Protein AF-A0A2P5E7C0-F1 (afdb_monomer)

Solvent-accessible surface area (backbone atoms only — not comparable to full-atom values): 8428 Å² total; per-residue (Å²): 134,86,78,78,78,49,73,66,59,51,52,53,49,51,47,48,51,51,52,52,53,51,37,52,49,33,32,77,76,66,75,42,71,74,56,67,69,60,51,52,50,51,39,52,51,52,52,52,53,48,54,63,50,55,72,75,63,79,74,83,85,84,78,90,85,71,51,59,50,78,34,71,38,77,42,59,52,96,88,65,50,78,77,44,77,50,75,46,82,44,81,46,86,72,57,71,68,55,52,56,48,46,31,52,53,53,42,51,49,51,28,58,78,67,73,47,89,81,93,78,86,89,78,94,51,65,70,50,54,53,55,72,72,50,132

pLDDT: mean 78.28, std 13.16, range [39.38, 96.12]

Sequence (135 aa):
MKSKISKKDFELWCVVLWFIWRNRNLFVHKGKCKDLQVLLKDAALWWYEYEMQQSKLAVAPKTRGAYHYGIGIIIRDDIGMI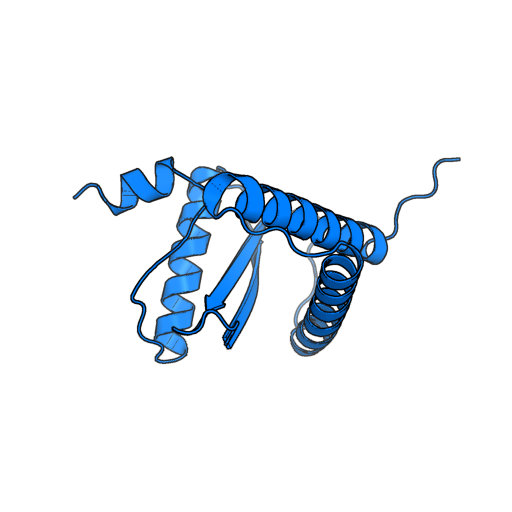VVAATRKVLGNFDVFLAEYFAIREGLQLCVDLNIGVSCVETDSSNVVDTIRSP

Structure (mmCIF, N/CA/C/O backbone):
data_AF-A0A2P5E7C0-F1
#
_entry.id   AF-A0A2P5E7C0-F1
#
loop_
_atom_site.group_PDB
_atom_site.id
_atom_site.type_symbol
_atom_site.label_atom_id
_atom_site.label_alt_id
_atom_site.label_comp_id
_atom_site.label_asym_id
_atom_site.label_entity_id
_atom_site.label_seq_id
_atom_site.pdbx_PDB_ins_code
_atom_site.Cartn_x
_atom_site.Cartn_y
_atom_site.Cartn_z
_atom_site.occupancy
_atom_site.B_iso_or_equiv
_atom_site.auth_seq_id
_atom_site.auth_comp_id
_atom_site.auth_asym_id
_atom_site.auth_atom_id
_atom_site.pdbx_PDB_model_num
ATOM 1 N N . MET A 1 1 ? 21.795 14.497 -25.654 1.00 39.38 1 MET A N 1
ATOM 2 C CA . MET A 1 1 ? 20.948 15.259 -24.711 1.00 39.38 1 MET A CA 1
ATOM 3 C C . MET A 1 1 ? 19.872 14.307 -24.191 1.00 39.38 1 MET A C 1
ATOM 5 O O . MET A 1 1 ? 18.993 13.951 -24.959 1.00 39.38 1 MET A O 1
ATOM 9 N N . LYS A 1 2 ? 19.993 13.764 -22.968 1.00 50.78 2 LYS A N 1
ATOM 10 C CA . LYS A 1 2 ? 18.955 12.871 -22.416 1.00 50.78 2 LYS A CA 1
ATOM 11 C C . LYS A 1 2 ? 17.802 13.751 -21.933 1.00 50.78 2 LYS A C 1
ATOM 13 O O . LYS A 1 2 ? 17.989 14.511 -20.984 1.00 50.78 2 LYS A O 1
ATOM 18 N N . SER A 1 3 ? 16.655 13.709 -22.605 1.00 68.69 3 SER A N 1
ATOM 19 C CA . SER A 1 3 ? 15.452 14.384 -22.117 1.00 68.69 3 SER A CA 1
ATOM 20 C C . SER A 1 3 ? 15.097 13.816 -20.743 1.00 68.69 3 SER A C 1
ATOM 22 O O . SER A 1 3 ? 15.027 12.597 -20.575 1.00 68.69 3 SER A O 1
ATOM 24 N N . LYS A 1 4 ? 14.902 14.682 -19.743 1.00 80.00 4 LYS A N 1
ATOM 25 C CA . LYS A 1 4 ? 14.366 14.247 -18.449 1.00 80.00 4 LYS A CA 1
ATOM 26 C C . LYS A 1 4 ? 12.958 13.704 -18.679 1.00 80.00 4 LYS A C 1
ATOM 28 O O . LYS A 1 4 ? 12.129 14.408 -19.248 1.00 80.00 4 LYS A O 1
ATOM 33 N N . ILE A 1 5 ? 12.715 12.471 -18.239 1.00 79.56 5 ILE A N 1
ATOM 34 C CA . ILE A 1 5 ? 11.375 11.882 -18.214 1.00 79.56 5 ILE A CA 1
ATOM 35 C C . ILE A 1 5 ? 10.453 12.786 -17.387 1.00 79.56 5 ILE A C 1
ATOM 37 O O . ILE A 1 5 ? 10.861 13.291 -16.333 1.00 79.56 5 ILE A O 1
ATOM 41 N N . SER A 1 6 ? 9.244 13.060 -17.882 1.00 82.31 6 SER A N 1
ATOM 42 C CA . SER A 1 6 ? 8.300 13.877 -17.124 1.00 82.31 6 SER A CA 1
ATOM 43 C C . SER A 1 6 ? 7.821 13.105 -15.891 1.00 82.31 6 SER A C 1
ATOM 45 O O . SER A 1 6 ? 7.845 11.875 -15.860 1.00 82.31 6 SER A O 1
ATOM 47 N N . LYS A 1 7 ? 7.377 13.824 -14.854 1.00 70.06 7 LYS A N 1
ATOM 48 C CA . LYS A 1 7 ? 6.828 13.197 -13.642 1.00 70.06 7 LYS A CA 1
ATOM 49 C C . LYS A 1 7 ? 5.665 12.258 -13.986 1.00 70.06 7 LYS A C 1
ATOM 51 O O . LYS A 1 7 ? 5.629 11.151 -13.473 1.00 70.06 7 LYS A O 1
ATOM 56 N N . LYS A 1 8 ? 4.772 12.688 -14.885 1.00 72.56 8 LYS A N 1
ATOM 57 C CA . LYS A 1 8 ? 3.620 11.890 -15.324 1.00 72.56 8 LYS A CA 1
ATOM 58 C C . LYS A 1 8 ? 4.060 10.618 -16.041 1.00 72.56 8 LYS A C 1
ATOM 60 O O . LYS A 1 8 ? 3.563 9.549 -15.719 1.00 72.56 8 LYS A O 1
ATOM 65 N N . ASP A 1 9 ? 5.030 10.725 -16.946 1.00 77.00 9 ASP A N 1
ATOM 66 C CA . ASP A 1 9 ? 5.534 9.558 -17.675 1.00 77.00 9 ASP A CA 1
ATOM 67 C C . ASP A 1 9 ? 6.214 8.572 -16.724 1.00 77.00 9 ASP A C 1
ATOM 69 O O . ASP A 1 9 ? 5.989 7.372 -16.819 1.00 77.00 9 ASP A O 1
ATOM 73 N N . PHE A 1 10 ? 7.014 9.068 -15.776 1.00 76.00 10 PHE A N 1
ATOM 74 C CA . PHE A 1 10 ? 7.659 8.226 -14.770 1.00 76.00 10 PHE A CA 1
ATOM 75 C C . PHE A 1 10 ? 6.640 7.508 -13.878 1.00 76.00 10 PHE A C 1
ATOM 77 O O . PHE A 1 10 ? 6.773 6.316 -13.622 1.00 76.00 10 PHE A O 1
ATOM 84 N N . GLU A 1 11 ? 5.609 8.217 -13.423 1.00 73.38 11 GLU A N 1
ATOM 85 C CA . GLU A 1 11 ? 4.570 7.634 -12.580 1.00 73.38 11 GLU A CA 1
ATOM 86 C C . GLU A 1 11 ? 3.724 6.604 -13.354 1.00 73.38 11 GLU A C 1
ATOM 88 O O . GLU A 1 11 ? 3.488 5.511 -12.838 1.00 73.38 11 GLU A O 1
ATOM 93 N N . LEU A 1 12 ? 3.377 6.878 -14.619 1.00 73.94 12 LEU A N 1
ATOM 94 C CA . LEU A 1 12 ? 2.742 5.905 -15.516 1.00 73.94 12 LEU A CA 1
ATOM 95 C C . LEU A 1 12 ? 3.618 4.654 -15.698 1.00 73.94 12 LEU A C 1
ATOM 97 O O . LEU A 1 12 ? 3.123 3.531 -15.613 1.00 73.94 12 LEU A O 1
ATOM 101 N N . TRP A 1 13 ? 4.927 4.836 -15.887 1.00 77.25 13 TRP A N 1
ATOM 102 C CA . TRP A 1 13 ? 5.891 3.738 -15.972 1.00 77.25 13 TRP A CA 1
ATOM 103 C C . TRP A 1 13 ? 5.896 2.863 -14.715 1.00 77.25 13 TRP A C 1
ATOM 105 O O . TRP A 1 13 ? 5.868 1.638 -14.828 1.00 77.25 13 TRP A O 1
ATOM 115 N N . CYS A 1 14 ? 5.885 3.463 -13.523 1.00 72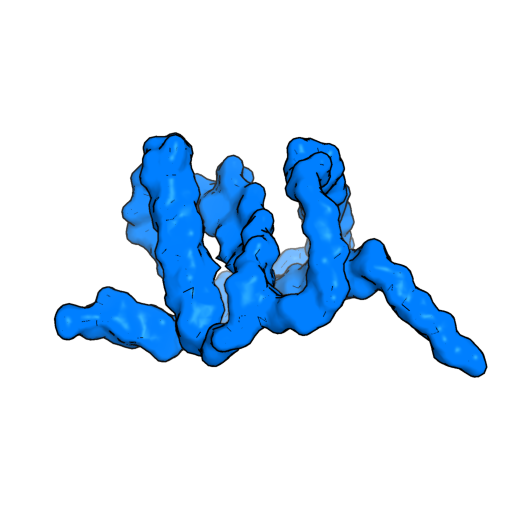.25 14 CYS A N 1
ATOM 116 C CA . CYS A 1 14 ? 5.814 2.724 -12.261 1.00 72.25 14 CYS A CA 1
ATOM 117 C C . CYS A 1 14 ? 4.526 1.896 -12.146 1.00 72.25 14 CYS A C 1
ATOM 119 O O . CYS A 1 14 ? 4.585 0.732 -11.748 1.00 72.25 14 CYS A O 1
ATOM 121 N N . VAL A 1 15 ? 3.376 2.457 -12.541 1.00 73.81 15 VAL A N 1
ATOM 122 C CA . VAL A 1 15 ? 2.092 1.735 -12.541 1.00 73.81 15 VAL A CA 1
ATOM 123 C C . VAL A 1 15 ? 2.146 0.540 -13.494 1.00 73.81 15 VAL A C 1
ATOM 125 O O . VAL A 1 15 ? 1.799 -0.575 -13.103 1.00 73.81 15 VAL A O 1
ATOM 128 N N . VAL A 1 16 ? 2.648 0.726 -14.717 1.00 77.12 16 VAL A N 1
ATOM 129 C CA . VAL A 1 16 ? 2.783 -0.363 -15.699 1.00 77.12 16 VAL A CA 1
ATOM 130 C C . VAL A 1 16 ? 3.703 -1.474 -15.178 1.00 77.12 16 VAL A C 1
ATOM 132 O O . VAL A 1 16 ? 3.342 -2.650 -15.247 1.00 77.12 16 VAL A O 1
ATOM 135 N N . LEU A 1 17 ? 4.858 -1.125 -14.600 1.00 76.94 17 LEU A N 1
ATOM 136 C CA . LEU A 1 17 ? 5.793 -2.098 -14.020 1.00 76.94 17 LEU A CA 1
ATOM 137 C C . LEU A 1 17 ? 5.164 -2.890 -12.867 1.00 76.94 17 LEU A C 1
ATOM 139 O O . LEU A 1 17 ? 5.327 -4.111 -12.800 1.00 76.94 17 LEU A O 1
ATOM 143 N N . TRP A 1 18 ? 4.400 -2.225 -12.000 1.00 76.69 18 TRP A N 1
ATOM 144 C CA . TRP A 1 18 ? 3.678 -2.888 -10.918 1.00 76.69 18 TRP A CA 1
ATOM 145 C C . TRP A 1 18 ? 2.632 -3.877 -11.448 1.00 76.69 18 TRP A C 1
ATOM 147 O O . TRP A 1 18 ? 2.550 -5.009 -10.968 1.00 76.69 18 TRP A O 1
ATOM 157 N N . PHE A 1 19 ? 1.871 -3.506 -12.482 1.00 77.25 19 PHE A N 1
ATOM 158 C CA . PHE A 1 19 ? 0.892 -4.403 -13.101 1.00 77.25 19 PHE A CA 1
ATOM 159 C C . PHE A 1 19 ? 1.549 -5.619 -13.769 1.00 77.25 19 PHE A C 1
ATOM 161 O O . PHE A 1 19 ? 1.033 -6.732 -13.641 1.00 77.25 19 PHE A O 1
ATOM 168 N N . ILE A 1 20 ? 2.702 -5.439 -14.423 1.00 78.06 20 ILE A N 1
ATOM 169 C CA . ILE A 1 20 ? 3.498 -6.542 -14.985 1.00 78.06 20 ILE A CA 1
ATOM 170 C C . ILE A 1 20 ? 3.936 -7.501 -13.874 1.00 78.06 20 ILE A C 1
ATOM 172 O O . ILE A 1 20 ? 3.715 -8.710 -13.975 1.00 78.06 20 ILE A O 1
ATOM 176 N N . TRP A 1 21 ? 4.503 -6.969 -12.789 1.00 83.12 21 TRP A N 1
ATOM 177 C CA . TRP A 1 21 ? 4.918 -7.765 -11.634 1.00 83.12 21 TRP A CA 1
ATOM 178 C C . TRP A 1 21 ? 3.739 -8.515 -11.001 1.00 83.12 21 TRP A C 1
ATOM 180 O O . TRP A 1 21 ? 3.820 -9.722 -10.759 1.00 83.12 21 TRP A O 1
ATOM 190 N N . ARG A 1 22 ? 2.600 -7.840 -10.813 1.00 77.12 22 ARG A N 1
ATOM 191 C CA . ARG A 1 22 ? 1.368 -8.442 -10.289 1.00 77.12 22 ARG A CA 1
ATOM 192 C C . ARG A 1 22 ? 0.881 -9.580 -11.178 1.00 77.12 22 ARG A C 1
ATOM 194 O O . ARG A 1 22 ? 0.526 -10.636 -10.661 1.00 77.12 22 ARG A O 1
ATOM 201 N N . ASN A 1 23 ? 0.865 -9.389 -12.496 1.00 80.06 23 ASN A N 1
ATOM 202 C CA . ASN A 1 23 ? 0.432 -10.421 -13.435 1.00 80.06 23 ASN A CA 1
ATOM 203 C C . ASN A 1 23 ? 1.365 -11.636 -13.405 1.00 80.06 23 ASN A C 1
ATOM 205 O O . ASN A 1 23 ? 0.904 -12.774 -13.346 1.00 80.06 23 ASN A O 1
ATOM 209 N N . ARG A 1 24 ? 2.679 -11.394 -13.335 1.00 85.69 24 ARG A N 1
ATOM 210 C CA . ARG A 1 24 ? 3.675 -12.450 -13.136 1.00 85.69 24 ARG A CA 1
ATOM 211 C C . ARG A 1 24 ? 3.423 -13.221 -11.840 1.00 85.69 24 ARG A C 1
ATOM 213 O O . ARG A 1 24 ? 3.473 -14.446 -11.848 1.00 85.69 24 ARG A O 1
ATOM 220 N N . ASN A 1 25 ? 3.118 -12.543 -10.736 1.00 71.94 25 ASN A N 1
ATOM 221 C CA . ASN A 1 25 ? 2.843 -13.213 -9.462 1.00 71.94 25 ASN A CA 1
ATOM 222 C C . ASN A 1 25 ? 1.517 -13.978 -9.458 1.00 71.94 25 ASN A C 1
ATOM 224 O O . ASN A 1 25 ? 1.443 -15.063 -8.884 1.00 71.94 25 ASN A O 1
ATOM 228 N N . LEU A 1 26 ? 0.483 -13.463 -10.127 1.00 76.25 26 LEU A N 1
ATOM 229 C CA . LEU A 1 26 ? -0.767 -14.198 -10.335 1.00 76.25 26 LEU A CA 1
ATOM 230 C C . LEU A 1 26 ? -0.528 -15.487 -11.127 1.00 76.25 26 LEU A C 1
ATOM 232 O O . LEU A 1 26 ? -1.110 -16.521 -10.791 1.00 76.25 26 LEU A O 1
ATOM 236 N N . PHE A 1 27 ? 0.355 -15.448 -12.123 1.00 84.00 27 PHE A N 1
ATOM 237 C CA . PHE A 1 27 ? 0.699 -16.630 -12.901 1.00 84.00 27 PHE A CA 1
ATOM 238 C C . PHE A 1 27 ? 1.457 -17.645 -12.043 1.00 84.00 27 PHE A C 1
ATOM 240 O O . PHE A 1 27 ? 1.029 -18.791 -11.933 1.00 84.00 27 PHE A O 1
ATOM 247 N N . VAL A 1 28 ? 2.522 -17.205 -11.368 1.00 75.31 28 VAL A N 1
ATOM 248 C CA . VAL A 1 28 ? 3.397 -18.080 -10.573 1.00 75.31 28 VAL A CA 1
ATOM 249 C C . VAL A 1 28 ? 2.674 -18.716 -9.385 1.00 75.31 28 VAL A C 1
ATOM 251 O O . VAL A 1 28 ? 2.888 -19.891 -9.110 1.00 75.31 28 VAL A O 1
ATOM 254 N N . HIS A 1 29 ? 1.819 -17.972 -8.682 1.00 69.31 29 HIS A N 1
ATOM 255 C CA . HIS A 1 29 ? 1.233 -18.440 -7.419 1.00 69.31 29 HIS A CA 1
ATOM 256 C C . HIS A 1 29 ? -0.230 -18.874 -7.523 1.00 69.31 29 HIS A C 1
ATOM 258 O O . HIS A 1 29 ? -0.717 -19.576 -6.641 1.00 69.31 29 HIS A O 1
ATOM 264 N N . LYS A 1 30 ? -0.958 -18.439 -8.558 1.00 79.81 30 LYS A N 1
ATOM 265 C CA . LYS A 1 30 ? -2.398 -18.719 -8.706 1.00 79.81 30 LYS A CA 1
ATOM 266 C C . LYS A 1 30 ? -2.758 -19.344 -10.055 1.00 79.81 30 LYS A C 1
ATOM 268 O O . LYS A 1 30 ? -3.941 -19.552 -10.304 1.00 79.81 30 LYS A O 1
ATOM 273 N N . GLY A 1 31 ? -1.780 -19.596 -10.932 1.00 86.44 31 GLY A N 1
ATOM 274 C CA . GLY A 1 31 ? -2.009 -20.131 -12.279 1.00 86.44 31 GLY A CA 1
ATOM 275 C C . GLY A 1 31 ? -2.841 -19.211 -13.182 1.00 86.44 31 GLY A C 1
ATOM 276 O O . GLY A 1 31 ? -3.377 -19.663 -14.189 1.00 86.44 31 GLY A O 1
ATOM 277 N N . LYS A 1 32 ? -2.993 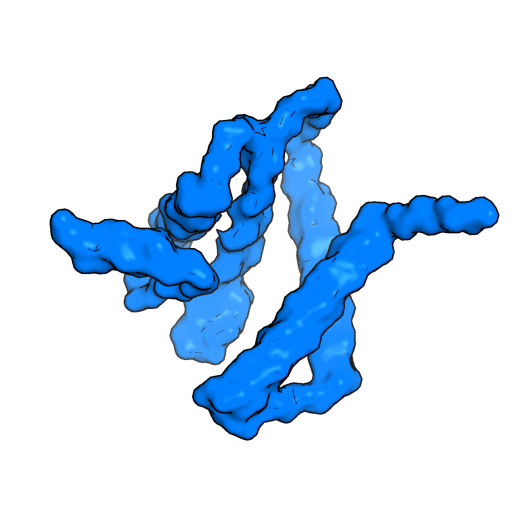-17.928 -12.823 1.00 80.69 32 LYS A N 1
ATOM 278 C CA . LYS A 1 32 ? -3.821 -16.952 -13.549 1.00 80.69 32 LYS A CA 1
ATOM 279 C C . LYS A 1 32 ? -2.928 -15.939 -14.250 1.00 80.69 32 LYS A C 1
ATOM 281 O O . LYS A 1 32 ? -2.159 -15.254 -13.592 1.00 80.69 32 LYS A O 1
ATOM 286 N N . CYS A 1 33 ? -3.070 -15.785 -15.560 1.00 84.62 33 CYS A N 1
ATOM 287 C CA . CYS A 1 33 ? -2.381 -14.751 -16.328 1.00 84.62 33 CYS A CA 1
ATOM 288 C C . CYS A 1 33 ? -3.426 -13.926 -17.075 1.00 84.62 33 CYS A C 1
ATOM 290 O O . CYS A 1 33 ? -4.242 -14.478 -17.812 1.00 84.62 33 CYS A O 1
ATOM 292 N N . LYS A 1 34 ? -3.437 -12.614 -16.849 1.00 83.44 34 LYS A N 1
ATOM 293 C CA . LYS A 1 34 ? -4.248 -11.691 -17.637 1.00 83.44 34 LYS A CA 1
ATOM 294 C C . LYS A 1 34 ? -3.570 -11.420 -18.972 1.00 83.44 34 LYS A C 1
ATOM 296 O O . LYS A 1 34 ? -2.342 -11.337 -19.048 1.00 83.44 34 LYS A O 1
ATOM 301 N N . ASP A 1 35 ? -4.402 -11.217 -19.985 1.00 88.06 35 ASP A N 1
ATOM 302 C CA . ASP A 1 35 ? -3.967 -10.712 -21.278 1.00 88.06 35 ASP A CA 1
ATOM 303 C C . ASP A 1 35 ? -3.315 -9.323 -21.147 1.00 88.06 35 ASP A C 1
ATOM 305 O O . ASP A 1 35 ? -3.712 -8.499 -20.314 1.00 88.06 35 ASP A O 1
ATOM 309 N N . LEU A 1 36 ? -2.306 -9.069 -21.982 1.00 79.19 36 LEU A N 1
ATOM 310 C CA . LEU A 1 36 ? -1.513 -7.844 -21.946 1.00 79.19 36 LEU A CA 1
ATOM 311 C C . LEU A 1 36 ? -2.354 -6.595 -22.243 1.00 79.19 36 LEU A C 1
ATOM 313 O O . LEU A 1 36 ? -2.143 -5.562 -21.612 1.00 79.19 36 LEU A O 1
ATOM 317 N N . GLN A 1 37 ? -3.322 -6.675 -23.160 1.00 83.81 37 GLN A N 1
ATOM 318 C CA . GLN A 1 37 ? -4.182 -5.536 -23.493 1.00 83.81 37 GLN A CA 1
ATOM 319 C C . GLN A 1 37 ? -5.095 -5.186 -22.321 1.00 83.81 37 GLN A C 1
ATOM 321 O O . GLN A 1 37 ? -5.283 -4.012 -22.002 1.00 83.81 37 GLN A O 1
ATOM 326 N N . VAL A 1 38 ? -5.612 -6.205 -21.630 1.00 80.81 38 VAL A N 1
ATOM 327 C CA . VAL A 1 38 ? -6.420 -6.020 -20.416 1.00 80.81 38 VAL A CA 1
ATOM 328 C C . VAL A 1 38 ? -5.583 -5.383 -19.308 1.00 80.81 38 VAL A C 1
ATOM 330 O O . VAL A 1 38 ? -6.040 -4.453 -18.655 1.00 80.81 38 VAL A O 1
ATOM 333 N N . LEU A 1 39 ? -4.336 -5.821 -19.135 1.00 78.50 39 LEU A N 1
ATOM 334 C CA . LEU A 1 39 ? -3.410 -5.267 -18.147 1.00 78.50 39 LEU A CA 1
ATOM 335 C C . LEU A 1 39 ? -3.086 -3.792 -18.410 1.00 78.50 39 LEU A C 1
ATOM 337 O O . LEU A 1 39 ? -3.116 -2.985 -17.484 1.00 78.50 39 LEU A O 1
ATOM 341 N N . LEU A 1 40 ? -2.790 -3.432 -19.661 1.00 78.25 40 LEU A N 1
ATOM 342 C CA . LEU A 1 40 ? -2.494 -2.049 -20.038 1.00 78.25 40 LEU A CA 1
ATOM 343 C C . LEU A 1 40 ? -3.722 -1.147 -19.897 1.00 78.25 40 LEU A C 1
ATOM 345 O O . LEU A 1 40 ? -3.597 -0.006 -19.453 1.00 78.25 40 LEU A O 1
ATOM 349 N N . LYS A 1 41 ? -4.912 -1.667 -20.217 1.00 81.69 41 LYS A N 1
ATOM 350 C CA . LYS A 1 41 ? -6.176 -0.961 -20.003 1.00 81.69 41 LYS A CA 1
ATOM 351 C C . LYS A 1 41 ? -6.451 -0.742 -18.515 1.00 81.69 41 LYS A C 1
ATOM 353 O O . LYS A 1 41 ? -6.789 0.377 -18.137 1.00 81.69 41 LYS A O 1
ATOM 358 N N . ASP A 1 42 ? -6.253 -1.769 -17.687 1.00 73.38 42 ASP A N 1
ATOM 359 C CA . ASP A 1 42 ? -6.376 -1.669 -16.231 1.00 73.38 42 ASP A CA 1
ATOM 360 C C . ASP A 1 42 ? -5.392 -0.619 -15.687 1.00 73.38 42 ASP A C 1
ATOM 362 O O . ASP A 1 42 ? -5.798 0.252 -14.927 1.00 73.38 42 ASP A O 1
ATOM 366 N N . ALA A 1 43 ? -4.126 -0.639 -16.122 1.00 70.00 43 ALA A N 1
ATOM 367 C CA . ALA A 1 43 ? -3.103 0.321 -15.701 1.00 70.00 43 ALA A CA 1
ATOM 368 C C . ALA A 1 43 ? -3.442 1.770 -16.094 1.00 70.00 43 ALA A C 1
ATOM 370 O O . ALA A 1 43 ? -3.273 2.684 -15.286 1.00 70.00 43 ALA A O 1
ATOM 371 N N . ALA A 1 44 ? -3.946 1.984 -17.313 1.00 74.81 44 ALA A N 1
ATOM 372 C CA . ALA A 1 44 ? -4.354 3.303 -17.791 1.00 74.81 44 ALA A CA 1
ATOM 373 C C . ALA A 1 44 ? -5.584 3.841 -17.043 1.00 74.81 44 ALA A C 1
ATOM 375 O O . ALA A 1 44 ? -5.625 5.024 -16.704 1.00 74.81 44 ALA A O 1
ATOM 376 N N . LEU A 1 45 ? -6.564 2.978 -16.753 1.00 75.38 45 LEU A N 1
ATOM 377 C CA . LEU A 1 45 ? -7.738 3.341 -15.958 1.00 75.38 45 LEU A CA 1
ATOM 378 C C . LEU A 1 45 ? -7.338 3.710 -14.526 1.00 75.38 45 LEU A C 1
ATOM 380 O O . LEU A 1 45 ? -7.744 4.750 -14.017 1.00 75.38 45 LEU A O 1
ATOM 384 N N . TRP A 1 46 ? -6.467 2.907 -13.917 1.00 72.06 46 TRP A N 1
ATOM 385 C CA . TRP A 1 46 ? -5.956 3.150 -12.571 1.00 72.06 46 TRP A CA 1
ATOM 386 C C . TRP A 1 46 ? -5.195 4.477 -12.472 1.00 72.06 46 TRP A C 1
ATOM 388 O O . TRP A 1 46 ? -5.356 5.239 -11.521 1.00 72.06 46 TRP A O 1
ATOM 398 N N . TRP A 1 47 ? -4.385 4.782 -13.488 1.00 66.31 47 TRP A N 1
ATOM 399 C CA . TRP A 1 47 ? -3.686 6.059 -13.603 1.00 66.31 47 TRP A CA 1
ATOM 400 C C . TRP A 1 47 ? -4.655 7.247 -13.694 1.00 66.31 47 TRP A C 1
ATOM 402 O O . TRP A 1 47 ? -4.469 8.256 -13.010 1.00 66.31 47 TRP A O 1
ATOM 412 N N . TYR A 1 48 ? -5.704 7.119 -14.508 1.00 70.25 48 TYR A N 1
ATOM 413 C CA . TYR A 1 48 ? -6.738 8.142 -14.655 1.00 70.25 48 TYR A CA 1
ATOM 414 C C . TYR A 1 48 ? -7.472 8.406 -13.331 1.00 70.25 48 TYR A C 1
ATOM 416 O O . TYR A 1 48 ? -7.603 9.557 -12.911 1.00 70.25 48 TYR A O 1
ATOM 424 N N . GLU A 1 49 ? -7.883 7.348 -12.631 1.00 69.19 49 GLU A N 1
ATOM 425 C CA . GLU A 1 49 ? -8.525 7.445 -11.315 1.00 69.19 49 GLU A CA 1
ATOM 426 C C . GLU A 1 49 ? -7.612 8.129 -10.286 1.00 69.19 49 GLU A C 1
ATOM 428 O O . GLU A 1 49 ? -8.053 9.024 -9.559 1.00 69.19 49 GLU A O 1
ATOM 433 N N . TYR A 1 50 ? -6.323 7.777 -10.273 1.00 62.28 50 TYR A N 1
ATOM 434 C CA . TYR A 1 50 ? -5.317 8.397 -9.411 1.00 62.28 50 TYR A CA 1
ATOM 435 C C . TYR A 1 50 ? -5.171 9.908 -9.665 1.00 62.28 50 TYR A C 1
ATOM 437 O O . TYR A 1 50 ? -5.159 10.700 -8.718 1.00 62.28 50 TYR A O 1
ATOM 445 N N . GLU A 1 51 ? -5.109 10.345 -10.927 1.00 64.38 51 GLU A N 1
ATOM 446 C CA . GLU A 1 51 ? -5.015 11.771 -11.278 1.00 64.38 51 GLU A CA 1
ATOM 447 C C . GLU A 1 51 ? -6.271 12.555 -10.843 1.00 64.38 51 GLU A C 1
ATOM 449 O O . GLU A 1 51 ? -6.176 13.670 -10.307 1.00 64.38 51 GLU A O 1
ATOM 454 N N . MET A 1 52 ? -7.457 11.953 -10.986 1.00 64.31 52 MET A N 1
ATOM 455 C CA . MET A 1 52 ? -8.718 12.543 -10.522 1.00 64.31 52 MET A CA 1
ATOM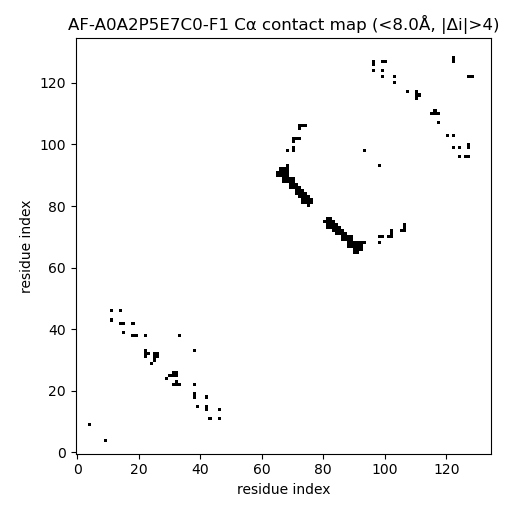 456 C C . MET A 1 52 ? -8.813 12.659 -8.995 1.00 64.31 52 MET A C 1
ATOM 458 O O . MET A 1 52 ? -9.482 13.558 -8.486 1.00 64.31 52 MET A O 1
ATOM 462 N N . GLN A 1 53 ? -8.164 11.768 -8.247 1.00 55.84 53 GLN A N 1
ATOM 463 C CA . GLN A 1 53 ? -8.139 11.820 -6.783 1.00 55.84 53 GLN A CA 1
ATOM 464 C C . GLN A 1 53 ? -7.099 12.824 -6.266 1.00 55.84 53 GLN A C 1
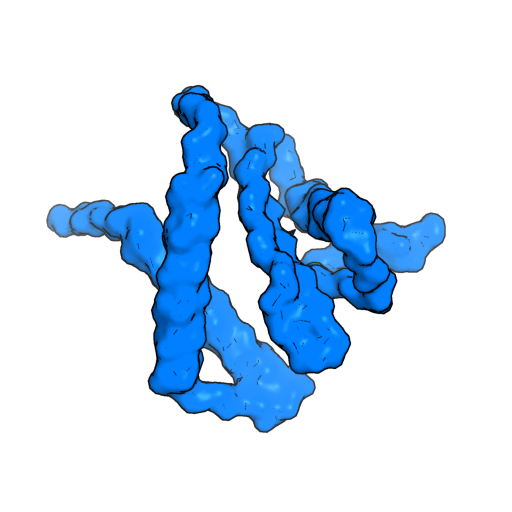ATOM 466 O O . GLN A 1 53 ? -7.392 13.610 -5.367 1.00 55.84 53 GLN A O 1
ATOM 471 N N . GLN A 1 54 ? -5.917 12.886 -6.884 1.00 52.94 54 GLN A N 1
ATOM 472 C CA . GLN A 1 54 ? -4.853 13.822 -6.496 1.00 52.94 54 GLN A CA 1
ATOM 473 C C . GLN A 1 54 ? -5.229 15.293 -6.716 1.00 52.94 54 GLN A C 1
ATOM 475 O O . GLN A 1 54 ? -4.821 16.163 -5.946 1.00 52.94 54 GLN A O 1
ATOM 480 N N . SER A 1 55 ? -6.040 15.584 -7.736 1.00 57.00 55 SER A N 1
ATOM 481 C CA . SER A 1 55 ? -6.570 16.932 -7.985 1.00 57.00 55 SER A CA 1
ATOM 482 C C . SER A 1 55 ? -7.574 17.396 -6.919 1.00 57.00 55 SER A C 1
ATOM 484 O O . SER A 1 55 ? -7.702 18.598 -6.699 1.00 57.00 55 SER A O 1
ATOM 486 N N . LYS A 1 56 ? -8.219 16.468 -6.196 1.00 56.06 56 LYS A N 1
ATOM 487 C CA . LYS A 1 56 ? -9.128 16.769 -5.075 1.00 56.06 56 LYS A CA 1
ATOM 488 C C . LYS A 1 56 ? -8.403 17.016 -3.744 1.00 56.06 56 LYS A C 1
ATOM 490 O O . LYS A 1 56 ? -9.000 17.578 -2.834 1.00 56.06 56 LYS A O 1
ATOM 495 N N . LEU A 1 57 ? -7.130 16.622 -3.627 1.00 45.78 57 LEU A N 1
ATOM 496 C CA . LEU A 1 57 ? -6.358 16.634 -2.373 1.00 45.78 57 LEU A CA 1
ATOM 497 C C . LEU A 1 57 ? -5.296 17.748 -2.287 1.00 45.78 57 LEU A C 1
ATOM 499 O O . LEU A 1 57 ? -4.514 17.789 -1.337 1.00 45.78 57 LEU A O 1
ATOM 503 N N . ALA A 1 58 ? -5.224 18.655 -3.263 1.00 49.28 58 ALA A N 1
ATOM 504 C CA . ALA A 1 58 ? -4.179 19.674 -3.320 1.00 49.28 58 ALA A CA 1
ATOM 505 C C . ALA A 1 58 ? -4.382 20.802 -2.284 1.00 49.28 58 ALA A C 1
ATOM 507 O O . ALA A 1 58 ? -4.891 21.872 -2.611 1.00 49.28 58 ALA A O 1
ATOM 508 N N . VAL A 1 59 ? -3.910 20.597 -1.048 1.00 50.25 59 VAL A N 1
ATOM 509 C CA . VAL A 1 59 ? -3.680 21.672 -0.066 1.00 50.25 59 VAL A CA 1
ATOM 510 C C . VAL A 1 59 ? -2.269 21.572 0.540 1.00 50.25 59 VAL A C 1
ATOM 512 O O . VAL A 1 59 ? -1.823 20.507 0.955 1.00 50.25 59 VAL A O 1
ATOM 515 N N . ALA A 1 60 ? -1.629 22.746 0.619 1.00 51.34 60 ALA A N 1
ATOM 516 C CA . ALA A 1 60 ? -0.396 23.150 1.315 1.00 51.34 60 ALA A CA 1
ATOM 517 C C . ALA A 1 60 ? 0.974 23.058 0.580 1.00 51.34 60 ALA A C 1
ATOM 519 O O . ALA A 1 60 ? 1.226 22.147 -0.213 1.00 51.34 60 ALA A O 1
ATOM 520 N N . PRO A 1 61 ? 1.886 24.036 0.815 1.00 49.84 61 PRO A N 1
ATOM 521 C CA . PRO A 1 61 ? 3.076 24.269 -0.005 1.00 49.84 61 PRO A CA 1
ATOM 522 C C . PRO A 1 61 ? 4.252 23.354 0.365 1.00 49.84 61 PRO A C 1
ATOM 524 O O . PRO A 1 61 ? 4.470 23.002 1.521 1.00 49.84 61 PRO A O 1
ATOM 527 N N . LYS A 1 62 ? 5.069 23.017 -0.639 1.00 51.59 62 LYS A N 1
ATOM 528 C CA . LYS A 1 62 ? 6.250 22.146 -0.529 1.00 51.59 62 LYS A CA 1
ATOM 529 C C . LYS A 1 62 ? 7.471 22.914 -0.001 1.00 51.59 62 LYS A C 1
ATOM 531 O O . LYS A 1 62 ? 8.043 23.711 -0.742 1.00 51.59 62 LYS A O 1
ATOM 536 N N . THR A 1 63 ? 7.956 22.610 1.202 1.00 49.47 63 THR A N 1
ATOM 537 C CA . THR A 1 63 ? 9.320 22.980 1.618 1.00 49.47 63 THR A CA 1
ATOM 538 C C . THR A 1 63 ? 10.328 22.042 0.939 1.00 49.47 63 THR A C 1
ATOM 540 O O . THR A 1 63 ? 10.261 20.816 1.052 1.00 49.47 63 THR A O 1
ATOM 543 N N . ARG A 1 64 ? 11.236 22.602 0.130 1.00 46.34 64 ARG A N 1
ATOM 544 C CA . ARG A 1 64 ? 12.278 21.842 -0.582 1.00 46.34 64 ARG A CA 1
ATOM 545 C C . ARG A 1 64 ? 13.375 21.440 0.413 1.00 46.34 64 ARG A C 1
ATOM 547 O O . ARG A 1 64 ? 13.973 22.322 1.012 1.00 46.34 64 ARG A O 1
ATOM 554 N N . GLY A 1 65 ? 13.650 20.138 0.555 1.00 55.06 65 GLY A N 1
ATOM 555 C CA . GLY A 1 65 ? 14.836 19.628 1.269 1.00 55.06 65 GLY A CA 1
ATOM 556 C C . GLY A 1 65 ? 14.592 18.575 2.356 1.00 55.06 65 GLY A C 1
ATOM 557 O O . GLY A 1 65 ? 15.551 17.971 2.818 1.00 55.06 65 GLY A O 1
ATOM 558 N N . ALA A 1 66 ? 13.346 18.307 2.751 1.00 60.28 66 ALA A N 1
ATOM 559 C CA . ALA A 1 66 ? 13.065 17.282 3.757 1.00 60.28 66 ALA A CA 1
ATOM 560 C C . ALA A 1 66 ? 13.025 15.867 3.141 1.00 60.28 66 ALA A C 1
ATOM 562 O O . ALA A 1 66 ? 12.324 15.635 2.143 1.00 60.28 66 ALA A O 1
ATOM 563 N N . TYR A 1 67 ? 13.750 14.922 3.756 1.00 69.00 67 TYR A N 1
ATOM 564 C CA . TYR A 1 67 ? 13.563 13.487 3.520 1.00 69.00 67 TYR A CA 1
ATOM 565 C C . TYR A 1 67 ? 12.088 13.136 3.716 1.00 69.00 67 TYR A C 1
ATOM 567 O O . TYR A 1 67 ? 11.400 13.712 4.564 1.00 69.00 67 TYR A O 1
ATOM 575 N N . HIS A 1 68 ? 11.582 12.256 2.866 1.00 74.12 68 HIS A N 1
ATOM 576 C CA . HIS A 1 68 ? 10.200 11.823 2.919 1.00 74.12 68 HIS A CA 1
ATOM 577 C C . HIS A 1 68 ? 10.090 10.403 2.403 1.00 74.12 68 HIS A C 1
ATOM 579 O O . HIS A 1 68 ? 10.877 9.984 1.556 1.00 74.12 68 HIS A O 1
ATOM 585 N N . TYR A 1 69 ? 9.054 9.721 2.858 1.00 80.75 69 TYR A N 1
ATOM 586 C CA . TYR A 1 69 ? 8.619 8.453 2.308 1.00 80.75 69 TYR A CA 1
ATOM 587 C C . TYR A 1 69 ? 7.154 8.562 1.885 1.00 80.75 69 TYR A C 1
ATOM 589 O O . TYR A 1 69 ? 6.423 9.482 2.281 1.00 80.75 69 TYR A O 1
ATOM 597 N N . GLY A 1 70 ? 6.760 7.668 0.987 1.00 87.12 70 GLY A N 1
ATOM 598 C CA . GLY A 1 70 ? 5.385 7.529 0.542 1.00 87.12 70 GLY A CA 1
ATOM 599 C C . GLY A 1 70 ? 4.750 6.334 1.229 1.00 87.12 70 GLY A C 1
ATOM 600 O O . GLY A 1 70 ? 5.369 5.283 1.325 1.00 87.12 70 GLY A O 1
ATOM 601 N N . ILE A 1 71 ? 3.514 6.507 1.671 1.00 88.56 71 ILE A N 1
ATOM 602 C CA . ILE A 1 71 ? 2.635 5.424 2.090 1.00 88.56 71 ILE A CA 1
ATOM 603 C C . ILE A 1 71 ? 1.579 5.250 1.001 1.00 88.56 71 ILE A C 1
ATOM 605 O O . ILE A 1 71 ? 1.007 6.239 0.525 1.00 88.56 71 ILE A O 1
ATOM 609 N N . GLY A 1 72 ? 1.331 4.005 0.607 1.00 89.94 72 GLY A N 1
ATOM 610 C CA . GLY A 1 72 ? 0.224 3.612 -0.259 1.00 89.94 72 GLY A CA 1
ATOM 611 C C . GLY A 1 72 ? -0.694 2.652 0.487 1.00 89.94 72 GLY A C 1
ATOM 612 O O . GLY A 1 72 ? -0.218 1.713 1.113 1.00 89.94 72 GLY A O 1
ATOM 613 N N . ILE A 1 73 ? -2.001 2.900 0.434 1.00 93.56 73 ILE A N 1
ATOM 614 C CA . ILE A 1 73 ? -3.022 2.084 1.097 1.00 93.56 73 ILE A CA 1
ATOM 615 C C . ILE A 1 73 ? -4.070 1.704 0.061 1.00 93.56 73 ILE A C 1
ATOM 617 O O . ILE A 1 73 ? -4.573 2.566 -0.660 1.00 93.56 73 ILE A O 1
ATOM 621 N N . ILE A 1 74 ? -4.418 0.419 0.024 1.00 94.50 74 ILE A N 1
ATOM 622 C CA . ILE A 1 74 ? -5.519 -0.125 -0.769 1.00 94.50 74 ILE A CA 1
ATOM 623 C C . ILE A 1 74 ? -6.396 -0.962 0.153 1.00 94.50 74 ILE A C 1
ATOM 625 O O . ILE A 1 74 ? -5.928 -1.953 0.710 1.00 94.50 74 ILE A O 1
ATOM 629 N N . ILE A 1 75 ? -7.669 -0.596 0.265 1.00 93.69 75 ILE A N 1
ATOM 630 C CA . ILE A 1 75 ? -8.684 -1.386 0.964 1.00 93.69 75 ILE A CA 1
ATOM 631 C C . ILE A 1 75 ? -9.551 -2.052 -0.097 1.00 93.69 75 ILE A C 1
ATOM 633 O O . ILE A 1 75 ? -10.031 -1.398 -1.029 1.00 93.69 75 ILE A O 1
ATOM 637 N N . ARG A 1 76 ? -9.721 -3.365 0.041 1.00 93.00 76 ARG A N 1
ATOM 638 C CA . ARG A 1 76 ? -10.555 -4.186 -0.833 1.00 93.00 76 ARG A CA 1
ATOM 639 C C . ARG A 1 76 ? -11.714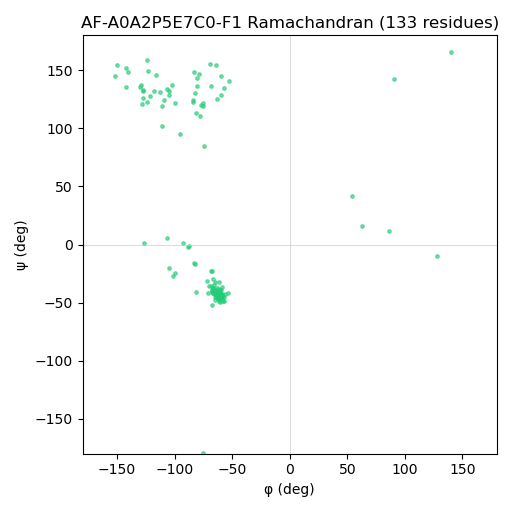 -4.777 -0.042 1.00 93.00 76 ARG A C 1
ATOM 641 O O . ARG A 1 76 ? -11.543 -5.080 1.136 1.00 93.00 76 ARG A O 1
ATOM 648 N N . ASP A 1 77 ? -12.861 -4.922 -0.692 1.00 91.81 77 ASP A N 1
ATOM 649 C CA . ASP A 1 77 ? -13.977 -5.701 -0.156 1.00 91.81 77 ASP A CA 1
ATOM 650 C C . ASP A 1 77 ? -13.717 -7.217 -0.279 1.00 91.81 77 ASP A C 1
ATOM 652 O O . ASP A 1 77 ? -12.663 -7.667 -0.746 1.00 91.81 77 ASP A O 1
ATOM 656 N N . ASP A 1 78 ? -14.683 -8.019 0.161 1.00 93.88 78 ASP A N 1
ATOM 657 C CA . ASP A 1 78 ? -14.619 -9.480 0.182 1.00 93.88 78 ASP A CA 1
ATOM 658 C C . ASP A 1 78 ? -14.609 -10.119 -1.216 1.00 93.88 78 ASP A C 1
ATOM 660 O O . ASP A 1 78 ? -14.081 -11.221 -1.387 1.00 93.88 78 ASP A O 1
ATOM 664 N N . ILE A 1 79 ? -15.108 -9.417 -2.236 1.00 90.75 79 ILE A N 1
ATOM 665 C CA . ILE A 1 79 ? -15.033 -9.849 -3.640 1.00 90.75 79 ILE A CA 1
ATOM 666 C C . ILE A 1 79 ? -13.737 -9.389 -4.334 1.00 90.75 79 ILE A C 1
ATOM 668 O O . ILE A 1 79 ? -13.478 -9.749 -5.486 1.00 90.75 79 ILE A O 1
ATOM 672 N N . GLY A 1 80 ? -12.878 -8.648 -3.627 1.00 80.75 80 GLY A N 1
ATOM 673 C CA . GLY A 1 80 ? -11.565 -8.206 -4.090 1.00 80.75 80 GLY A CA 1
ATOM 674 C C . GLY A 1 80 ? -11.575 -6.904 -4.894 1.00 80.75 80 GLY A C 1
ATOM 675 O O . GLY A 1 80 ? -10.550 -6.573 -5.506 1.00 80.75 80 GLY A O 1
ATOM 676 N N . MET A 1 81 ? -12.689 -6.170 -4.898 1.00 84.38 81 MET A N 1
ATOM 677 C CA . MET A 1 81 ? -12.815 -4.852 -5.516 1.00 84.38 81 MET A CA 1
ATOM 678 C C . MET A 1 81 ? -12.232 -3.780 -4.600 1.00 84.38 81 MET A C 1
ATOM 680 O O . MET A 1 81 ? -12.332 -3.859 -3.381 1.00 84.38 81 MET A O 1
ATOM 684 N N . ILE A 1 82 ? -11.583 -2.771 -5.183 1.00 86.50 82 ILE A N 1
ATOM 685 C CA . ILE A 1 82 ? -10.991 -1.670 -4.415 1.00 86.50 82 ILE A CA 1
ATOM 686 C C . ILE A 1 82 ? -12.109 -0.720 -3.989 1.00 86.50 82 ILE A C 1
ATOM 688 O O . ILE A 1 82 ? -12.777 -0.139 -4.840 1.00 86.50 82 ILE A O 1
ATOM 692 N N . VAL A 1 83 ? -12.271 -0.542 -2.680 1.00 91.62 83 VAL A N 1
ATOM 693 C CA . VAL A 1 83 ? -13.249 0.389 -2.096 1.00 91.62 83 VAL A CA 1
ATOM 694 C C . VAL A 1 83 ? -12.598 1.689 -1.634 1.00 91.62 83 VAL A C 1
ATOM 696 O O . VAL A 1 83 ? -13.239 2.736 -1.635 1.00 91.62 83 VAL A O 1
ATOM 699 N N . VAL A 1 84 ? -11.309 1.643 -1.283 1.00 90.88 84 VAL A N 1
ATOM 700 C CA . VAL A 1 84 ? -10.524 2.822 -0.904 1.00 90.88 84 VAL A CA 1
ATOM 701 C C . VAL A 1 84 ? -9.111 2.694 -1.458 1.00 90.88 84 VAL A C 1
ATOM 703 O O . VAL A 1 84 ? -8.473 1.648 -1.333 1.00 90.88 84 VAL A O 1
ATOM 706 N N . ALA A 1 85 ? -8.608 3.786 -2.024 1.00 92.38 85 ALA A N 1
ATOM 707 C CA . ALA A 1 85 ? -7.202 3.968 -2.343 1.00 92.38 85 ALA A CA 1
ATOM 708 C C . ALA A 1 85 ? -6.736 5.291 -1.733 1.00 92.38 85 ALA A C 1
ATOM 710 O O . ALA A 1 85 ? -7.410 6.312 -1.868 1.00 92.38 85 ALA A O 1
ATOM 711 N N . ALA A 1 86 ? -5.597 5.275 -1.050 1.00 87.38 86 ALA A N 1
ATOM 712 C CA . ALA A 1 86 ? -5.020 6.475 -0.468 1.00 87.38 86 ALA A CA 1
ATOM 713 C C . ALA A 1 86 ? -3.504 6.478 -0.631 1.00 87.38 86 ALA A C 1
ATOM 715 O O . ALA A 1 86 ? -2.842 5.439 -0.605 1.00 87.38 86 ALA A O 1
ATOM 716 N N . THR A 1 87 ? -2.945 7.676 -0.770 1.00 89.50 87 THR A N 1
ATOM 717 C CA . THR A 1 87 ? -1.507 7.888 -0.673 1.00 89.50 87 THR A CA 1
ATOM 718 C C . THR A 1 87 ? -1.222 9.021 0.291 1.00 89.50 87 THR A C 1
ATOM 720 O O . THR A 1 87 ? -1.897 10.051 0.279 1.00 89.50 87 THR A O 1
ATOM 723 N N . ARG A 1 88 ? -0.211 8.837 1.138 1.00 82.38 88 ARG A N 1
ATOM 724 C CA . ARG A 1 88 ? 0.233 9.859 2.080 1.00 82.38 88 ARG A CA 1
ATOM 725 C C . ARG A 1 88 ? 1.725 10.069 1.921 1.00 82.38 88 ARG A C 1
ATOM 727 O O . ARG A 1 88 ? 2.516 9.138 2.015 1.00 82.38 88 ARG A O 1
ATOM 734 N N . LYS A 1 89 ? 2.119 11.320 1.707 1.00 84.25 89 LYS A N 1
ATOM 735 C CA . LYS A 1 89 ? 3.516 11.722 1.838 1.00 84.25 89 LYS A CA 1
ATOM 736 C C . LYS A 1 89 ? 3.789 12.008 3.307 1.00 84.25 89 LYS A C 1
ATOM 738 O O . LYS A 1 89 ? 3.145 12.885 3.882 1.00 84.25 89 LYS A O 1
ATOM 743 N N . VAL A 1 90 ? 4.763 11.321 3.888 1.00 79.06 90 VAL A N 1
ATOM 744 C CA . VAL A 1 90 ? 5.179 11.554 5.270 1.00 79.06 90 VAL A CA 1
ATOM 745 C C . VAL A 1 90 ? 6.587 12.130 5.278 1.00 79.06 90 VAL A C 1
ATOM 747 O O . VAL A 1 90 ? 7.481 1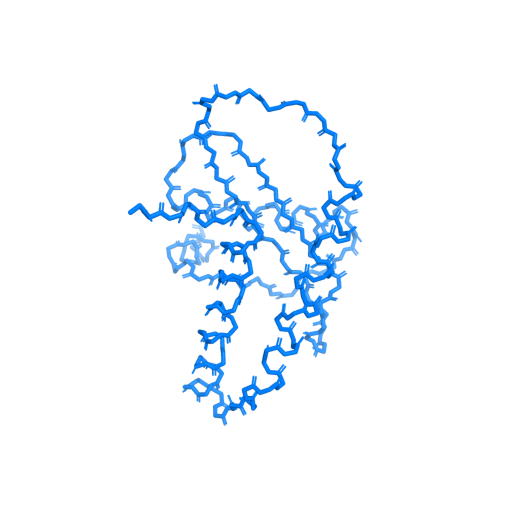1.652 4.579 1.00 79.06 90 VAL A O 1
ATOM 750 N N . LEU A 1 91 ? 6.767 13.215 6.029 1.00 77.25 91 LEU A N 1
ATOM 751 C CA . LEU A 1 91 ? 8.063 13.858 6.207 1.00 77.25 91 LEU A CA 1
ATOM 752 C C . LEU A 1 91 ? 8.870 13.104 7.263 1.00 77.25 91 LEU A C 1
ATOM 754 O O . LEU A 1 91 ? 8.350 12.764 8.323 1.00 77.25 91 LEU A O 1
ATOM 758 N N . GLY A 1 92 ? 10.146 12.885 6.977 1.00 71.25 92 GLY A N 1
ATOM 759 C CA . GLY A 1 92 ? 11.094 12.245 7.877 1.00 71.25 92 GLY A CA 1
ATOM 760 C C . GLY A 1 92 ? 12.033 11.289 7.152 1.00 71.25 92 GLY A C 1
ATOM 761 O O . GLY A 1 92 ? 11.820 10.929 5.993 1.00 71.25 92 GLY A O 1
ATOM 762 N N . ASN A 1 93 ? 13.096 10.912 7.855 1.00 71.50 93 ASN A N 1
ATOM 763 C CA . ASN A 1 93 ? 14.075 9.931 7.413 1.00 71.50 93 ASN A CA 1
ATOM 764 C C . ASN A 1 93 ? 13.923 8.690 8.296 1.00 71.50 93 ASN A C 1
ATOM 766 O O . ASN A 1 93 ? 14.329 8.714 9.456 1.00 71.50 93 ASN A O 1
ATOM 770 N N . PHE A 1 94 ? 13.277 7.658 7.768 1.00 67.06 94 PHE A N 1
ATOM 771 C CA . PHE A 1 94 ? 12.996 6.418 8.483 1.00 67.06 94 PHE A CA 1
ATOM 772 C C . PHE A 1 94 ? 13.592 5.249 7.710 1.00 67.06 94 PHE A C 1
ATOM 774 O O . PHE A 1 94 ? 13.683 5.297 6.483 1.00 67.06 94 PHE A O 1
ATOM 781 N N . ASP A 1 95 ? 13.986 4.208 8.437 1.00 72.56 95 ASP A N 1
ATOM 782 C CA . ASP A 1 95 ? 14.373 2.943 7.823 1.00 72.56 95 ASP A CA 1
ATOM 783 C C . ASP A 1 95 ? 13.178 2.302 7.093 1.00 72.56 95 ASP A C 1
ATOM 785 O O . ASP A 1 95 ? 12.019 2.538 7.447 1.00 72.56 95 ASP A O 1
ATOM 789 N N . VAL A 1 96 ? 13.466 1.478 6.084 1.00 77.25 96 VAL A N 1
ATOM 790 C CA . VAL A 1 96 ? 12.474 0.796 5.239 1.00 77.25 96 VAL A CA 1
ATOM 791 C C . VAL A 1 96 ? 11.482 0.011 6.095 1.00 77.25 96 VAL A C 1
ATOM 793 O O . VAL A 1 96 ? 10.277 0.108 5.881 1.00 77.25 96 VAL A O 1
ATOM 796 N N . PHE A 1 97 ? 11.967 -0.679 7.131 1.00 77.06 97 PHE A N 1
ATOM 797 C CA . PHE A 1 97 ? 11.112 -1.400 8.074 1.00 77.06 97 PHE A CA 1
ATOM 798 C C . PHE A 1 97 ? 10.075 -0.495 8.756 1.00 77.06 97 PHE A C 1
ATOM 800 O O . PHE A 1 97 ? 8.897 -0.841 8.830 1.00 77.06 97 PHE A O 1
ATOM 807 N N . LEU A 1 98 ? 10.492 0.684 9.230 1.00 73.62 98 LEU A N 1
ATOM 808 C CA . LEU A 1 98 ? 9.588 1.633 9.881 1.00 73.62 98 LEU A CA 1
ATOM 809 C C . LEU A 1 98 ? 8.591 2.235 8.890 1.00 73.62 98 LEU A C 1
ATOM 811 O O . LEU A 1 98 ? 7.442 2.460 9.260 1.00 73.62 98 LEU A O 1
ATOM 815 N N . ALA A 1 99 ? 9.003 2.482 7.644 1.00 80.50 99 ALA A N 1
ATOM 816 C CA . ALA A 1 99 ? 8.103 2.976 6.605 1.00 80.50 99 ALA A CA 1
ATOM 817 C C . ALA A 1 99 ? 6.966 1.978 6.317 1.00 80.50 99 ALA A C 1
ATOM 819 O O . ALA A 1 99 ? 5.802 2.379 6.294 1.00 80.50 99 ALA A O 1
ATOM 820 N N . GLU A 1 100 ? 7.287 0.688 6.187 1.00 86.81 100 GLU A N 1
ATOM 821 C CA . GLU A 1 100 ? 6.307 -0.387 5.978 1.00 86.81 100 GLU A CA 1
ATOM 822 C C . GLU A 1 100 ? 5.402 -0.593 7.202 1.00 86.81 100 GLU A C 1
ATOM 824 O O . GLU A 1 100 ? 4.178 -0.694 7.086 1.00 86.81 100 GLU A O 1
ATOM 829 N N . TYR A 1 101 ? 5.974 -0.555 8.409 1.00 78.44 101 TYR A N 1
ATOM 830 C CA . TYR A 1 101 ? 5.197 -0.616 9.647 1.00 78.44 101 TYR A CA 1
ATOM 831 C C . TYR A 1 101 ? 4.206 0.557 9.761 1.00 78.44 101 TYR A C 1
ATOM 833 O O . TYR A 1 101 ? 3.035 0.373 10.110 1.00 78.44 101 TYR A O 1
ATOM 841 N N . PHE A 1 102 ? 4.641 1.776 9.418 1.00 81.75 102 PHE A N 1
ATOM 842 C CA . PHE A 1 102 ? 3.756 2.938 9.381 1.00 81.75 102 PHE A CA 1
ATOM 843 C C . PHE A 1 102 ? 2.690 2.825 8.294 1.00 81.75 102 PHE A C 1
ATOM 845 O O . PHE A 1 102 ? 1.564 3.251 8.540 1.00 81.75 102 PHE A O 1
ATOM 852 N N . ALA A 1 103 ? 2.987 2.225 7.138 1.00 89.62 103 ALA A N 1
ATOM 853 C CA . ALA A 1 103 ? 1.986 2.001 6.101 1.00 89.62 103 ALA A CA 1
ATOM 854 C C . ALA A 1 103 ? 0.814 1.147 6.611 1.00 89.62 103 ALA A C 1
ATOM 856 O O . ALA A 1 103 ? -0.344 1.510 6.392 1.00 89.62 103 ALA A O 1
ATOM 857 N N . ILE A 1 104 ? 1.096 0.086 7.376 1.00 90.88 104 ILE A N 1
ATOM 858 C CA . ILE A 1 104 ? 0.055 -0.739 8.009 1.00 90.88 104 ILE A CA 1
ATOM 859 C C . ILE A 1 104 ? -0.733 0.061 9.045 1.00 90.88 104 ILE A C 1
ATOM 861 O O . ILE A 1 104 ? -1.963 0.046 9.015 1.00 90.88 104 ILE A O 1
ATOM 865 N N . ARG A 1 105 ? -0.052 0.787 9.942 1.00 87.00 105 ARG A N 1
ATOM 866 C CA . ARG A 1 105 ? -0.721 1.602 10.969 1.00 87.00 105 ARG A CA 1
ATOM 867 C C . ARG A 1 105 ? -1.679 2.618 10.348 1.00 87.00 105 ARG A C 1
ATOM 869 O O . ARG A 1 105 ? -2.816 2.734 10.789 1.00 87.00 105 ARG A O 1
ATOM 876 N N . GLU A 1 106 ? -1.221 3.354 9.340 1.00 90.38 106 GLU A N 1
ATOM 877 C CA . GLU A 1 106 ? -2.029 4.363 8.649 1.00 90.38 106 GLU A CA 1
ATOM 878 C C . GLU A 1 106 ? -3.184 3.724 7.868 1.00 90.38 106 GLU A C 1
ATOM 880 O O . GLU A 1 106 ? -4.289 4.259 7.871 1.00 90.38 106 GLU A O 1
ATOM 885 N N . GLY A 1 107 ? -2.961 2.557 7.252 1.00 92.38 107 GLY A N 1
ATOM 886 C CA . GLY A 1 107 ? -4.019 1.784 6.604 1.00 92.38 107 GLY A CA 1
ATOM 887 C C . GLY A 1 107 ? -5.112 1.346 7.579 1.00 92.38 107 GLY A C 1
ATOM 888 O O . GLY A 1 107 ? -6.292 1.531 7.298 1.00 92.38 107 GLY A O 1
ATOM 889 N N . LEU A 1 108 ? -4.729 0.831 8.750 1.00 93.19 108 LEU A N 1
ATOM 890 C CA . LEU A 1 108 ? -5.668 0.430 9.800 1.00 93.19 108 LEU A CA 1
ATOM 891 C C . LEU A 1 108 ? -6.411 1.625 10.401 1.00 93.19 108 LEU A C 1
ATOM 893 O O . LEU A 1 108 ? -7.619 1.539 10.611 1.00 93.19 108 LEU A O 1
ATOM 897 N N . GLN A 1 109 ? -5.720 2.743 10.640 1.00 91.31 109 GLN A N 1
ATOM 898 C CA . GLN A 1 109 ? -6.364 3.965 11.123 1.00 91.31 109 GLN A CA 1
ATOM 899 C C . GLN A 1 109 ? -7.406 4.469 10.120 1.00 91.31 109 GLN A C 1
ATOM 901 O O . GLN A 1 109 ? -8.5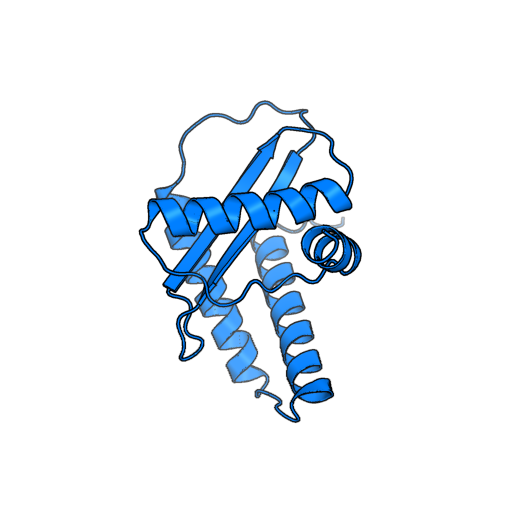17 4.802 10.516 1.00 91.31 109 GLN A O 1
ATOM 906 N N . LEU A 1 110 ? -7.094 4.441 8.821 1.00 91.50 110 LEU A N 1
ATOM 907 C CA . LEU A 1 110 ? -8.050 4.804 7.778 1.00 91.50 110 LEU A CA 1
ATOM 908 C C . LEU A 1 110 ? -9.283 3.887 7.783 1.00 91.50 110 LEU A C 1
ATOM 910 O O . LEU A 1 110 ? -10.398 4.367 7.600 1.00 91.50 110 LEU A O 1
ATOM 914 N N . CYS A 1 111 ? -9.112 2.584 8.026 1.00 95.00 111 CYS A N 1
ATOM 915 C CA . CYS A 1 111 ? -10.244 1.673 8.197 1.00 95.00 111 CYS A CA 1
ATOM 916 C C . CYS A 1 111 ? -11.113 2.059 9.404 1.00 95.00 111 CYS A C 1
ATOM 918 O O . CYS A 1 111 ? -12.334 2.068 9.280 1.00 95.00 111 CYS A O 1
ATOM 920 N N . VAL A 1 112 ? -10.506 2.418 10.544 1.00 94.00 112 VAL A N 1
ATOM 921 C CA . VAL A 1 112 ? -11.235 2.892 11.736 1.00 94.00 112 VAL A CA 1
ATOM 922 C C . VAL A 1 112 ? -12.013 4.170 11.428 1.00 94.00 112 VAL A C 1
ATOM 924 O O . VAL A 1 112 ? -13.210 4.232 11.702 1.00 94.00 112 VAL A O 1
ATOM 927 N N . ASP A 1 113 ? -11.364 5.155 10.806 1.00 94.69 113 ASP A N 1
ATOM 928 C CA . ASP A 1 113 ? -11.965 6.453 10.475 1.00 94.69 113 ASP A CA 1
ATOM 929 C C . ASP A 1 113 ? -13.159 6.309 9.515 1.00 94.69 113 ASP A C 1
ATOM 931 O O . ASP A 1 113 ? -14.120 7.075 9.580 1.00 94.69 113 ASP A O 1
ATOM 935 N N . LEU A 1 114 ? -13.114 5.304 8.636 1.00 93.44 114 LEU A N 1
ATOM 936 C CA . LEU A 1 114 ? -14.177 4.984 7.681 1.00 93.44 114 LEU A CA 1
ATOM 937 C C . LEU A 1 114 ? -15.185 3.950 8.204 1.00 93.44 114 LEU A C 1
ATOM 939 O O . LEU A 1 114 ? -16.104 3.583 7.472 1.00 93.44 114 LEU A O 1
ATOM 943 N N . ASN A 1 115 ? -15.032 3.480 9.445 1.00 96.12 115 ASN A N 1
ATOM 944 C CA . ASN A 1 115 ? -15.848 2.420 10.039 1.00 96.12 115 ASN A CA 1
ATOM 945 C C . ASN A 1 115 ? -15.887 1.131 9.181 1.00 96.12 115 ASN A C 1
ATOM 947 O O . ASN A 1 115 ? -16.935 0.506 9.004 1.00 96.12 115 ASN A O 1
ATOM 951 N N . ILE A 1 116 ? -14.734 0.743 8.628 1.00 94.56 116 ILE A N 1
ATOM 952 C CA . ILE A 1 116 ? -14.535 -0.465 7.819 1.00 94.56 116 ILE A CA 1
ATOM 953 C C . ILE A 1 116 ? -13.909 -1.558 8.690 1.00 94.56 116 ILE A C 1
ATOM 955 O O . ILE A 1 116 ? -12.813 -1.398 9.227 1.00 94.56 116 ILE A O 1
ATOM 959 N N . GLY A 1 117 ? -14.587 -2.702 8.796 1.00 94.62 117 GLY A N 1
ATOM 960 C CA . GLY A 1 117 ? -14.036 -3.889 9.451 1.00 94.62 117 GLY A CA 1
ATOM 961 C C . GLY A 1 117 ? -12.877 -4.493 8.653 1.00 94.62 117 GLY A C 1
ATOM 962 O O . GLY A 1 117 ? -12.965 -4.635 7.435 1.00 94.62 117 GLY A O 1
ATOM 963 N N . VAL A 1 118 ? -11.800 -4.882 9.340 1.00 94.50 11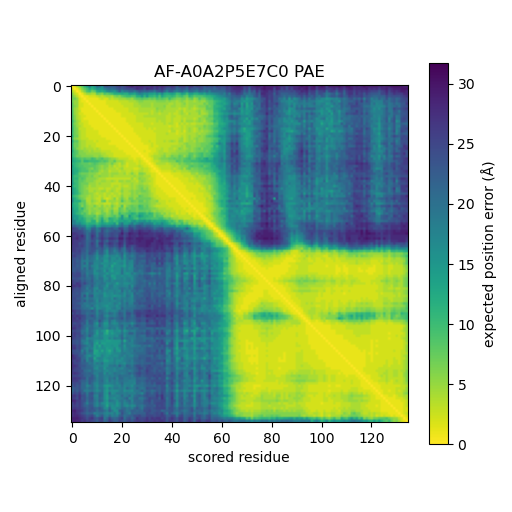8 VAL A N 1
ATOM 964 C CA . VAL A 1 118 ? -10.599 -5.461 8.717 1.00 94.50 118 VAL A CA 1
ATOM 965 C C . VAL A 1 118 ? -10.482 -6.936 9.082 1.00 94.50 118 VAL A C 1
ATOM 967 O O . VAL A 1 118 ? -10.351 -7.278 10.254 1.00 94.50 118 VAL A O 1
ATOM 970 N N . SER A 1 119 ? -10.505 -7.814 8.078 1.00 94.38 119 SER A N 1
ATOM 971 C CA . SER A 1 119 ? -10.310 -9.264 8.247 1.00 94.38 119 SER A CA 1
ATOM 972 C C . SER A 1 119 ? -8.893 -9.729 7.900 1.00 94.38 119 SER A C 1
ATOM 974 O O . SER A 1 119 ? -8.443 -10.764 8.388 1.00 94.38 119 SER A O 1
ATOM 976 N N . CYS A 1 120 ? -8.180 -8.981 7.056 1.00 93.19 120 CYS A N 1
ATOM 977 C CA . CYS A 1 120 ? -6.841 -9.317 6.590 1.00 93.19 120 CYS A CA 1
ATOM 978 C C . CYS A 1 120 ? -6.053 -8.046 6.251 1.00 93.19 120 CYS A C 1
ATOM 980 O O . CYS A 1 120 ? -6.613 -7.081 5.732 1.00 93.19 120 CYS A O 1
ATOM 982 N N . VAL A 1 121 ? -4.746 -8.073 6.514 1.00 93.38 121 VAL A N 1
ATOM 983 C CA . VAL A 1 121 ? -3.781 -7.063 6.065 1.00 93.38 121 VAL A CA 1
ATOM 984 C C . VAL A 1 121 ? -2.724 -7.769 5.218 1.00 93.38 121 VAL A C 1
ATOM 986 O O . VAL A 1 121 ? -2.132 -8.754 5.660 1.00 93.38 121 VAL A O 1
ATOM 989 N N . GLU A 1 122 ? -2.485 -7.266 4.007 1.00 93.31 122 GLU A N 1
ATOM 990 C CA . GLU A 1 122 ? -1.429 -7.734 3.103 1.00 93.31 122 GLU A CA 1
ATOM 991 C C . GLU A 1 122 ? -0.277 -6.711 3.087 1.00 93.31 122 GLU A C 1
ATOM 993 O O . GLU A 1 122 ? -0.510 -5.518 2.911 1.00 93.31 122 GLU A O 1
ATOM 998 N N . THR A 1 123 ? 0.963 -7.177 3.239 1.00 90.81 123 THR A N 1
ATOM 999 C CA . THR A 1 123 ? 2.205 -6.399 3.067 1.00 90.81 123 THR A CA 1
ATOM 1000 C C . THR A 1 123 ? 3.251 -7.301 2.408 1.00 90.81 123 THR A C 1
ATOM 1002 O O . THR A 1 123 ? 3.192 -8.526 2.547 1.00 90.81 123 THR A O 1
ATOM 1005 N N . ASP A 1 124 ? 4.191 -6.722 1.668 1.00 88.38 124 ASP A N 1
ATOM 1006 C CA . ASP A 1 124 ? 5.344 -7.418 1.088 1.00 88.38 124 ASP A CA 1
ATOM 1007 C C . ASP A 1 124 ? 6.550 -7.491 2.046 1.00 88.38 124 ASP A C 1
ATOM 1009 O O . ASP A 1 124 ? 7.558 -8.127 1.731 1.00 88.38 124 ASP A O 1
ATOM 1013 N N . SER A 1 125 ? 6.431 -6.909 3.242 1.00 88.31 125 SER A N 1
ATOM 1014 C CA . SER A 1 125 ? 7.506 -6.809 4.225 1.00 88.31 125 SER A CA 1
ATOM 1015 C C . SER A 1 125 ? 7.441 -7.950 5.250 1.00 88.31 125 SER A C 1
ATOM 1017 O O . SER A 1 125 ? 6.729 -7.871 6.254 1.00 88.31 125 SER A O 1
ATOM 1019 N N . SER A 1 126 ? 8.200 -9.031 5.027 1.00 88.69 126 SER A N 1
ATOM 1020 C CA . SER A 1 126 ? 8.175 -10.219 5.904 1.00 88.69 126 SER A CA 1
ATOM 1021 C C . SER A 1 126 ? 8.567 -9.910 7.355 1.00 88.69 126 SER A C 1
ATOM 1023 O O . SER A 1 126 ? 7.920 -10.384 8.278 1.00 88.69 126 SER A O 1
ATOM 1025 N N . ASN A 1 127 ? 9.557 -9.041 7.565 1.00 85.56 127 ASN A N 1
ATOM 1026 C CA . ASN A 1 127 ? 9.956 -8.546 8.888 1.00 85.56 127 ASN A CA 1
ATOM 1027 C C . ASN A 1 127 ? 8.815 -7.834 9.640 1.00 85.56 127 ASN A C 1
ATOM 1029 O O . ASN A 1 127 ? 8.703 -7.974 10.857 1.00 85.56 127 ASN A O 1
ATOM 1033 N N . VAL A 1 128 ? 7.954 -7.088 8.944 1.00 84.56 128 VAL A N 1
ATOM 1034 C CA . VAL A 1 128 ? 6.779 -6.438 9.542 1.00 84.56 128 VAL A CA 1
ATOM 1035 C C . VAL A 1 128 ? 5.728 -7.481 9.903 1.00 84.56 128 VAL A C 1
ATOM 1037 O O . VAL A 1 128 ? 5.171 -7.423 10.997 1.00 84.56 128 VAL A O 1
ATOM 1040 N N . VAL A 1 129 ? 5.503 -8.473 9.035 1.00 89.12 129 VAL A N 1
ATOM 1041 C CA . VAL A 1 129 ? 4.606 -9.604 9.325 1.00 89.12 129 VAL A CA 1
ATOM 1042 C C . VAL A 1 129 ? 5.057 -10.351 10.577 1.00 89.12 129 VAL A C 1
ATOM 1044 O O . VAL A 1 129 ? 4.241 -10.589 11.465 1.00 89.12 129 VAL A O 1
ATOM 1047 N N . ASP A 1 130 ? 6.344 -10.683 10.665 1.00 87.81 130 ASP A N 1
ATOM 1048 C CA . ASP A 1 130 ? 6.918 -11.393 11.808 1.00 87.81 130 ASP A CA 1
ATOM 1049 C C . ASP A 1 130 ? 6.806 -10.560 13.088 1.00 87.81 130 ASP A C 1
ATOM 1051 O O . ASP A 1 130 ? 6.420 -11.085 14.132 1.00 87.81 130 ASP A O 1
ATOM 1055 N N . THR A 1 131 ? 7.058 -9.250 13.000 1.00 84.44 131 THR A N 1
ATOM 1056 C CA . THR A 1 131 ? 6.930 -8.325 14.137 1.00 84.44 131 THR A CA 1
ATOM 1057 C C . THR A 1 131 ? 5.493 -8.259 14.651 1.00 84.44 131 THR A C 1
ATOM 1059 O O . THR A 1 131 ? 5.278 -8.331 15.852 1.00 84.44 131 THR A O 1
ATOM 1062 N N . ILE A 1 132 ? 4.500 -8.145 13.764 1.00 81.44 132 ILE A N 1
ATOM 1063 C CA . ILE A 1 132 ? 3.082 -8.028 14.152 1.00 81.44 132 ILE A CA 1
ATOM 1064 C C . ILE A 1 132 ? 2.529 -9.353 14.694 1.00 81.44 132 ILE A C 1
ATOM 1066 O O . ILE A 1 132 ? 1.623 -9.355 15.524 1.00 81.44 132 ILE A O 1
ATOM 1070 N N . ARG A 1 133 ? 3.038 -10.489 14.207 1.00 82.06 133 ARG A N 1
ATOM 1071 C CA . ARG A 1 133 ? 2.604 -11.823 14.648 1.00 82.06 133 ARG A CA 1
ATOM 1072 C C . ARG A 1 133 ? 3.293 -12.302 15.922 1.00 82.06 133 ARG A C 1
ATOM 1074 O O . ARG A 1 133 ? 2.819 -13.269 16.516 1.00 82.06 133 ARG A O 1
ATOM 1081 N N . SER A 1 134 ? 4.396 -11.672 16.310 1.00 72.50 134 SER A N 1
ATOM 1082 C CA . SER A 1 134 ? 5.111 -12.001 17.540 1.00 72.50 134 SER A CA 1
ATOM 1083 C C . SER A 1 134 ? 4.456 -11.267 18.721 1.00 72.50 134 SER A C 1
ATOM 1085 O O . SER A 1 134 ? 4.292 -10.051 18.629 1.00 72.50 134 SER A O 1
ATOM 1087 N N . PRO A 1 135 ? 4.029 -11.981 19.779 1.00 47.38 135 PRO A N 1
ATOM 1088 C CA . PRO A 1 135 ? 3.372 -11.385 20.944 1.00 47.38 135 PRO A CA 1
ATOM 1089 C C . PRO A 1 135 ? 4.281 -10.456 21.759 1.00 47.38 135 PRO A C 1
ATOM 1091 O O . PRO A 1 135 ? 5.518 -10.657 21.746 1.00 47.38 135 PRO A O 1
#

Nearest PDB structures (foldseek):
  8oo0-assembly1_SV  TM=3.253E-01  e=3.314E+00  Thermochaetoides thermophila
  7old-assembly1_SV  TM=3.126E-01  e=6.321E+00  Thermochaetoides thermophila DSM 1495
  8ieb-assembly1_B  TM=2.194E-01  e=7.192E+00  Homo sapiens

Secondary structure (DSSP, 8-state):
--PPPPHHHHHHHHHHHHHHHHHHHHHHHHS----HHHHHHHHHHHHHHHHHHHTT---S---TT--EEEEEEEEE-TTS-EEEEEEEEEES---HHHHHHHHHHHHHHHHHHTT---S----S-HHHHHHHH--

Foldseek 3Di:
DDPPDDPLRVVLVVLLVVLVVVQVCCCVPVVDHDDPVVSNVVSVVVSVVVVVVVVVVDDDDDDPDFDWDKAWEFDADPVGHTPDTDMDIDTDDDDPLVNQLVSVVVNVVVCVVVVHDDPDDDDPDVVSVVVVPPD

InterPro domains:
  IPR002156 Ribonuclease H domain [PF13456] (70-134)
  IPR012337 Ribonuclease H-like superfamily [SSF53098] (65-134)
  IPR036397 Ribonuclease H superfamily [G3DSA:3.30.420.10] (58-134)
  IPR052929 RNase H-like EbsB-related [PTHR47074] (15-134)

Organism: Trema orientale (NCBI:txid63057)

Mean predicted aligned error: 13.11 Å

Radius of gyration: 16.98 Å; Cα contacts (8 Å, |Δi|>4): 97; chains: 1; bounding box: 37×44×46 Å